Protein AF-A0A6G0EIZ9-F1 (afdb_monomer)

Sequence (71 aa):
MPADDYLTPTFVLFVGGFVAAIFFAGAILAYVVSGGVEIVTGLALALAGIGGVFLVVGVVGAGVMRYLKKA

Solvent-accessible surface area (backbone atoms only — not comparable to full-atom values): 3599 Å² total; per-residue (Å²): 130,70,79,67,84,68,71,40,43,68,51,39,34,48,52,15,46,52,54,14,48,53,26,39,53,51,14,51,51,34,45,71,69,24,80,83,41,62,73,41,40,51,48,14,51,50,32,35,51,52,13,49,50,36,33,49,52,12,51,50,53,19,49,50,51,55,50,62,75,72,109

Mean predicted aligned error: 4.95 Å

Secondary structure (DSSP, 8-state):
--GGGG--HHHHHHHHHHHHHHHHHHHHHHHHHTTT-HHHHHHHHHHHHHHHHHHHHHHHHHHHHHHHTT-

pLDDT: mean 90.86, std 9.88, range [56.72, 98.0]

Structure (mmCIF, N/CA/C/O backbone):
data_AF-A0A6G0EIZ9-F1
#
_entry.id   AF-A0A6G0EIZ9-F1
#
loop_
_atom_site.group_PDB
_atom_site.id
_atom_site.type_symbol
_atom_site.label_atom_id
_atom_site.label_alt_id
_atom_site.label_comp_id
_atom_site.label_asym_id
_atom_site.label_entity_id
_atom_site.label_seq_id
_atom_site.pdbx_PDB_ins_code
_atom_site.Cartn_x
_atom_site.Cartn_y
_atom_site.Cartn_z
_atom_site.occupancy
_atom_site.B_iso_or_equiv
_atom_site.auth_seq_id
_atom_site.auth_comp_id
_atom_site.auth_asym_id
_atom_site.auth_atom_id
_atom_site.pdbx_PDB_model_num
ATOM 1 N N . MET A 1 1 ? -0.897 12.623 26.878 1.00 58.78 1 MET A N 1
ATOM 2 C CA . MET A 1 1 ? -1.951 12.015 26.043 1.00 58.78 1 MET A CA 1
ATOM 3 C C . MET A 1 1 ? -1.375 10.723 25.497 1.00 58.78 1 MET A C 1
ATOM 5 O O . MET A 1 1 ? -0.269 10.795 24.963 1.00 58.78 1 MET A O 1
ATOM 9 N N . PRO A 1 2 ? -1.990 9.565 25.750 1.00 71.88 2 PRO A N 1
ATOM 10 C CA . PRO A 1 2 ? -1.464 8.291 25.277 1.00 71.88 2 PRO A CA 1
ATOM 11 C C . PRO A 1 2 ? -1.645 8.196 23.738 1.00 71.88 2 PRO A C 1
ATOM 13 O O . PRO A 1 2 ? -2.526 8.829 23.158 1.00 71.88 2 PRO A O 1
ATOM 16 N N . ALA A 1 3 ? -0.693 7.569 23.037 1.00 63.97 3 ALA A N 1
ATOM 17 C CA . ALA A 1 3 ? -0.545 7.673 21.570 1.00 63.97 3 ALA A CA 1
ATOM 18 C C . ALA A 1 3 ? -1.654 6.953 20.772 1.00 63.97 3 ALA A C 1
ATOM 20 O O . ALA A 1 3 ? -1.880 7.226 19.592 1.00 63.97 3 ALA A O 1
ATOM 21 N N . ASP A 1 4 ? -2.343 6.044 21.438 1.00 66.31 4 ASP A N 1
ATOM 22 C CA . ASP A 1 4 ? -3.506 5.276 21.015 1.00 66.31 4 ASP A CA 1
ATOM 23 C C . ASP A 1 4 ? -4.767 6.124 20.811 1.00 66.31 4 ASP A C 1
ATOM 25 O O . ASP A 1 4 ? -5.599 5.752 19.983 1.00 66.31 4 ASP A O 1
ATOM 29 N N . ASP A 1 5 ? -4.870 7.305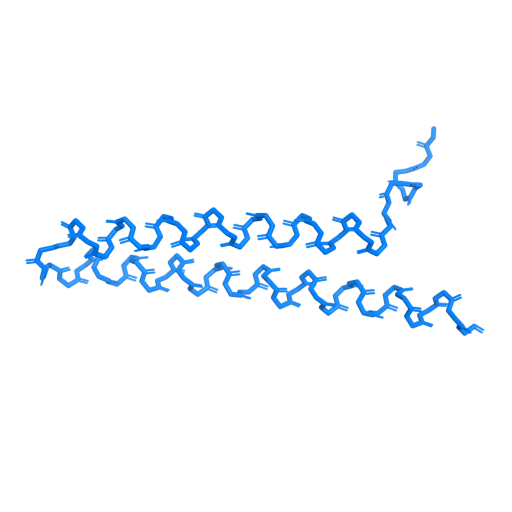 21.432 1.00 68.69 5 ASP A N 1
ATOM 30 C CA . ASP A 1 5 ? -6.009 8.220 21.235 1.00 68.69 5 ASP A CA 1
ATOM 31 C C . ASP A 1 5 ? -6.180 8.664 19.764 1.00 68.69 5 ASP A C 1
ATOM 33 O O . ASP A 1 5 ? -7.278 9.023 19.333 1.00 68.69 5 ASP A O 1
ATOM 37 N N . TYR A 1 6 ? -5.110 8.609 18.961 1.00 68.81 6 TYR A N 1
ATOM 38 C CA . TYR A 1 6 ? -5.127 8.971 17.538 1.00 68.81 6 TYR A CA 1
ATOM 39 C C . TYR A 1 6 ? -5.387 7.777 16.597 1.00 68.81 6 TYR A C 1
ATOM 41 O O . TYR A 1 6 ? -5.664 7.974 15.408 1.00 68.81 6 TYR A O 1
ATOM 49 N N . LEU A 1 7 ? -5.334 6.535 17.096 1.00 81.25 7 LEU A N 1
ATOM 50 C CA . LEU A 1 7 ? -5.481 5.312 16.296 1.00 81.25 7 LEU A CA 1
ATOM 51 C C . LEU A 1 7 ? -6.956 4.974 16.047 1.00 81.25 7 LEU A C 1
ATOM 53 O O . LEU A 1 7 ? -7.527 4.030 16.592 1.00 81.25 7 LEU A O 1
ATOM 57 N N . THR A 1 8 ? -7.592 5.751 15.171 1.00 88.56 8 THR A N 1
ATOM 58 C CA . THR A 1 8 ? -8.958 5.469 14.710 1.00 88.56 8 THR A CA 1
ATOM 59 C C . THR A 1 8 ? -8.965 4.583 13.455 1.00 88.56 8 THR A C 1
ATOM 61 O O . THR A 1 8 ? -8.044 4.660 12.637 1.00 88.56 8 THR A O 1
ATOM 64 N N . PRO A 1 9 ? -10.030 3.787 13.214 1.00 89.69 9 PRO A N 1
ATOM 65 C CA . PRO A 1 9 ? -10.175 3.021 11.973 1.00 89.69 9 PRO A CA 1
ATOM 66 C C . PRO A 1 9 ? -10.071 3.878 10.711 1.00 89.69 9 PRO A C 1
ATOM 68 O O . PRO A 1 9 ? -9.442 3.475 9.737 1.00 89.69 9 PRO A O 1
ATOM 71 N N . THR A 1 10 ? -10.647 5.080 10.744 1.00 91.94 10 THR A N 1
ATOM 72 C CA . THR A 1 10 ? -10.579 6.031 9.631 1.00 91.94 10 THR A CA 1
ATOM 73 C C . THR A 1 10 ? -9.153 6.514 9.397 1.00 91.94 10 THR A C 1
ATOM 75 O O . THR A 1 10 ? -8.717 6.575 8.251 1.00 91.94 10 THR A O 1
ATOM 78 N N . PHE A 1 11 ? -8.410 6.815 10.466 1.00 91.31 11 PHE A N 1
ATOM 79 C CA . PHE A 1 11 ? -7.015 7.237 10.361 1.00 91.31 11 PHE A CA 1
ATOM 80 C C . PHE A 1 11 ? -6.130 6.131 9.774 1.00 91.31 11 PHE A C 1
ATOM 82 O O . PHE A 1 11 ? -5.352 6.394 8.863 1.00 91.31 11 PHE A O 1
ATOM 89 N N . VAL A 1 12 ? -6.297 4.880 10.211 1.00 92.44 12 VAL A N 1
ATOM 90 C CA . VAL A 1 12 ? -5.514 3.748 9.682 1.00 92.44 12 VAL A CA 1
ATOM 91 C C . VAL A 1 12 ? -5.843 3.450 8.215 1.00 92.44 12 VAL A C 1
ATOM 93 O O . VAL A 1 12 ? -4.921 3.217 7.432 1.00 92.44 12 VAL A O 1
ATOM 96 N N . LEU A 1 13 ? -7.117 3.534 7.809 1.00 93.75 13 LEU A N 1
ATOM 97 C CA . LEU A 1 13 ? -7.491 3.457 6.387 1.00 93.75 13 LEU A CA 1
ATOM 98 C C . LEU A 1 13 ? -6.845 4.572 5.575 1.00 93.75 13 LEU A C 1
ATOM 100 O O . LEU A 1 13 ? -6.322 4.314 4.493 1.00 93.75 13 LEU A O 1
ATOM 104 N N . PHE A 1 14 ? -6.891 5.799 6.093 1.00 94.62 14 PHE A N 1
ATOM 105 C CA . PHE A 1 14 ? -6.321 6.954 5.419 1.00 94.62 14 PHE A CA 1
ATOM 106 C C . PHE A 1 14 ? -4.813 6.794 5.230 1.00 94.62 14 PHE A C 1
ATOM 108 O O . PHE A 1 14 ? -4.336 6.923 4.108 1.00 94.62 14 PHE A O 1
ATOM 115 N N . VAL A 1 15 ? -4.070 6.458 6.288 1.00 94.19 15 VAL A N 1
ATOM 116 C CA . VAL A 1 15 ? -2.612 6.283 6.213 1.00 94.19 15 VAL A CA 1
ATOM 117 C C . VAL A 1 15 ? -2.251 5.144 5.261 1.00 94.19 15 VAL A C 1
ATOM 119 O O . VAL A 1 15 ? -1.428 5.344 4.369 1.00 94.19 15 VAL A O 1
ATOM 122 N N . GLY A 1 16 ? -2.889 3.977 5.390 1.00 93.81 16 GLY A N 1
ATOM 123 C CA . GLY A 1 16 ? -2.622 2.840 4.505 1.00 93.81 16 GLY A CA 1
ATOM 124 C C . GLY A 1 16 ? -2.933 3.149 3.039 1.00 93.81 16 GLY A C 1
ATOM 125 O O . GLY A 1 16 ? -2.119 2.866 2.162 1.00 93.81 16 GLY A O 1
ATOM 126 N N . GLY A 1 17 ? -4.070 3.797 2.772 1.00 96.31 17 GLY A N 1
ATOM 127 C CA . GLY A 1 17 ? -4.466 4.212 1.426 1.00 96.31 17 GLY A CA 1
ATOM 128 C C . GLY A 1 17 ? -3.568 5.302 0.840 1.00 96.31 17 GLY A C 1
ATOM 129 O O . GLY A 1 17 ? -3.200 5.226 -0.329 1.00 96.31 17 GLY A O 1
ATOM 130 N N . PHE A 1 18 ? -3.169 6.288 1.642 1.00 96.81 18 PHE A N 1
ATOM 131 C CA . PHE A 1 18 ? -2.282 7.370 1.219 1.00 96.81 18 PHE A CA 1
ATOM 132 C C . PHE A 1 18 ? -0.886 6.853 0.865 1.00 96.81 18 PHE A C 1
ATOM 134 O O . PHE A 1 18 ? -0.368 7.162 -0.209 1.00 96.81 18 PHE A O 1
ATOM 141 N N . VAL A 1 19 ? -0.299 6.017 1.727 1.00 96.62 19 VAL A N 1
ATOM 142 C CA . VAL A 1 19 ? 1.003 5.395 1.455 1.00 96.62 19 VAL A CA 1
ATOM 143 C C . VAL A 1 19 ? 0.913 4.529 0.198 1.00 96.62 19 VAL A C 1
ATOM 145 O O . VAL A 1 19 ? 1.739 4.678 -0.701 1.00 96.62 19 VAL A O 1
ATOM 148 N N . ALA A 1 20 ? -0.126 3.698 0.075 1.00 97.81 20 ALA A N 1
ATOM 149 C CA . ALA A 1 20 ? -0.352 2.899 -1.126 1.00 97.81 20 ALA A CA 1
ATOM 150 C C . ALA A 1 20 ? -0.444 3.757 -2.397 1.00 97.81 20 ALA A C 1
ATOM 152 O O . ALA A 1 20 ? 0.197 3.441 -3.398 1.00 97.81 20 ALA A O 1
ATOM 153 N N . ALA A 1 21 ? -1.182 4.869 -2.351 1.00 98.00 21 ALA A N 1
ATOM 154 C CA . ALA A 1 21 ? -1.335 5.782 -3.479 1.00 98.00 21 ALA A CA 1
ATOM 155 C C . ALA A 1 21 ? 0.000 6.399 -3.923 1.00 98.00 21 ALA A C 1
ATOM 157 O O . ALA A 1 21 ? 0.259 6.470 -5.124 1.00 98.00 21 ALA A O 1
ATOM 158 N N . ILE A 1 22 ? 0.871 6.790 -2.985 1.00 97.81 22 ILE A N 1
ATOM 159 C CA . ILE A 1 22 ? 2.216 7.299 -3.307 1.00 97.81 22 ILE A CA 1
ATOM 160 C C . ILE A 1 22 ? 3.040 6.227 -4.022 1.00 97.81 22 ILE A C 1
ATOM 162 O O . ILE A 1 22 ? 3.648 6.502 -5.058 1.00 97.81 22 ILE A O 1
ATOM 166 N N . PHE A 1 23 ? 3.044 5.002 -3.497 1.00 97.75 23 PHE A N 1
ATOM 167 C CA . PHE A 1 23 ? 3.785 3.896 -4.099 1.00 97.75 23 PHE A CA 1
ATOM 168 C C . PHE A 1 23 ? 3.252 3.530 -5.486 1.00 97.75 23 PHE A C 1
ATOM 170 O O . PHE A 1 23 ? 4.045 3.316 -6.400 1.00 97.75 23 PHE A O 1
ATOM 177 N N . PHE A 1 24 ? 1.932 3.527 -5.683 1.00 97.81 24 PHE A N 1
ATOM 178 C CA . PHE A 1 24 ? 1.338 3.301 -6.999 1.00 97.81 24 PHE A CA 1
ATOM 179 C C . PHE A 1 24 ? 1.642 4.429 -7.981 1.00 97.81 24 PHE A C 1
ATOM 181 O O . PHE A 1 24 ? 1.975 4.150 -9.131 1.00 97.81 24 PHE A O 1
ATOM 188 N N . ALA A 1 25 ? 1.597 5.688 -7.547 1.00 97.38 25 ALA A N 1
ATOM 189 C CA . ALA A 1 25 ? 1.992 6.813 -8.388 1.00 97.38 25 ALA A CA 1
ATOM 190 C C . ALA A 1 25 ? 3.465 6.692 -8.814 1.00 97.38 25 ALA A C 1
ATOM 192 O O . ALA A 1 25 ? 3.779 6.818 -9.997 1.00 97.38 25 ALA A O 1
ATOM 193 N N . GLY A 1 26 ? 4.356 6.364 -7.874 1.00 96.44 26 GLY A N 1
ATOM 194 C CA . GLY A 1 26 ? 5.765 6.093 -8.161 1.00 96.44 26 GLY A CA 1
ATOM 195 C C . GLY A 1 26 ? 5.962 4.911 -9.114 1.00 96.44 26 GLY A C 1
ATOM 196 O O . GLY A 1 26 ? 6.750 5.010 -10.050 1.00 96.44 26 GLY A O 1
ATOM 197 N N . ALA A 1 27 ? 5.210 3.824 -8.928 1.00 96.94 27 ALA A N 1
ATOM 198 C CA . ALA A 1 27 ? 5.231 2.662 -9.812 1.00 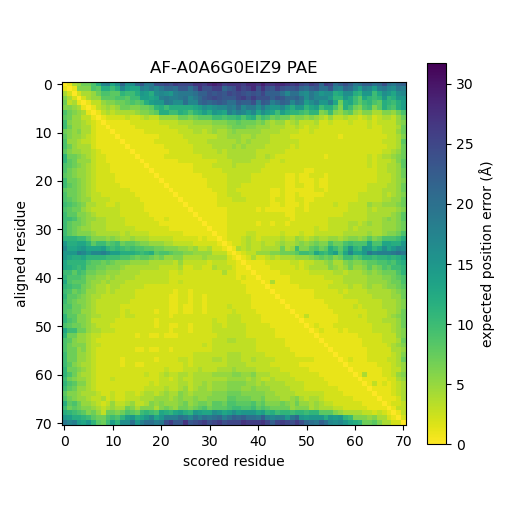96.94 27 ALA A CA 1
ATOM 199 C C . ALA A 1 27 ? 4.805 3.018 -11.242 1.00 96.94 27 ALA A C 1
ATOM 201 O O . ALA A 1 27 ? 5.478 2.628 -12.193 1.00 96.94 27 ALA A O 1
ATOM 202 N N . ILE A 1 28 ? 3.729 3.796 -11.402 1.00 96.75 28 ILE A N 1
ATOM 203 C CA . ILE A 1 28 ? 3.253 4.258 -12.712 1.00 96.75 28 ILE A CA 1
ATOM 204 C C . ILE A 1 28 ? 4.324 5.114 -13.391 1.00 96.75 28 ILE A C 1
ATOM 206 O O . ILE A 1 28 ? 4.651 4.870 -14.549 1.00 96.75 28 ILE A O 1
ATOM 210 N N . LEU A 1 29 ? 4.910 6.078 -12.675 1.00 96.00 29 LEU A N 1
ATOM 211 C CA . LEU A 1 29 ? 5.974 6.923 -13.222 1.00 96.00 29 LEU A CA 1
ATOM 212 C C . LEU A 1 29 ? 7.199 6.099 -13.632 1.00 96.00 29 LEU A C 1
ATOM 214 O O . LEU A 1 29 ? 7.705 6.272 -14.738 1.00 96.00 29 LEU A O 1
ATOM 218 N N . ALA A 1 30 ? 7.643 5.172 -12.780 1.00 94.50 30 ALA A N 1
ATOM 219 C CA . ALA A 1 30 ? 8.761 4.284 -13.083 1.00 94.50 30 ALA A CA 1
ATOM 220 C C . ALA A 1 30 ? 8.474 3.408 -14.310 1.00 94.50 30 ALA A C 1
ATOM 222 O O . ALA A 1 30 ? 9.341 3.256 -15.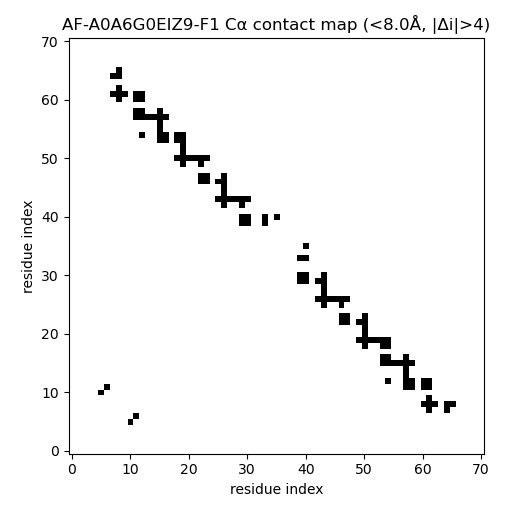165 1.00 94.50 30 ALA A O 1
ATOM 223 N N . TYR A 1 31 ? 7.254 2.883 -14.437 1.00 94.12 31 TYR A N 1
ATOM 224 C CA . TYR A 1 31 ? 6.848 2.082 -15.589 1.00 94.12 31 TYR A CA 1
ATOM 225 C C . TYR A 1 31 ? 6.826 2.901 -16.885 1.00 94.12 31 TYR A C 1
ATOM 227 O O . TYR A 1 31 ? 7.351 2.454 -17.899 1.00 94.12 31 TYR A O 1
ATOM 235 N N . VAL A 1 32 ? 6.270 4.116 -16.854 1.00 94.94 32 VAL A N 1
ATOM 236 C CA . VAL A 1 32 ? 6.225 5.011 -18.024 1.00 94.94 32 VAL A CA 1
ATOM 237 C C . VAL A 1 32 ? 7.633 5.422 -18.462 1.00 94.94 32 VAL A C 1
ATOM 239 O O . VAL A 1 32 ? 7.922 5.456 -19.656 1.00 94.94 32 VAL A O 1
ATOM 242 N N . VAL A 1 33 ? 8.521 5.706 -17.507 1.00 94.25 33 VAL A N 1
ATOM 243 C CA . VAL A 1 33 ? 9.905 6.128 -17.779 1.00 94.25 33 VAL A CA 1
ATOM 244 C C . VAL A 1 33 ? 10.817 4.948 -18.136 1.00 94.25 33 VAL A C 1
ATOM 246 O O . VAL A 1 33 ? 11.881 5.165 -18.711 1.00 94.25 33 VAL A O 1
ATOM 249 N N . SER A 1 34 ? 10.421 3.700 -17.853 1.00 93.12 34 SER A N 1
ATOM 250 C CA . SER A 1 34 ? 11.286 2.530 -18.058 1.00 93.12 34 SER A CA 1
ATOM 251 C C . SER A 1 34 ? 11.729 2.353 -19.506 1.00 93.12 34 SER A C 1
ATOM 253 O O . SER A 1 34 ? 12.809 1.815 -19.735 1.00 93.12 34 SER A O 1
ATOM 255 N N . GLY A 1 35 ? 10.911 2.764 -20.483 1.00 87.25 35 GLY A N 1
ATOM 256 C CA . GLY A 1 35 ? 11.233 2.639 -21.907 1.00 87.25 35 GLY A CA 1
ATOM 257 C C . GLY A 1 35 ? 11.541 1.202 -22.352 1.00 87.25 35 GLY A C 1
ATOM 258 O O . GLY A 1 35 ? 12.241 1.015 -23.343 1.00 87.25 35 GLY A O 1
ATOM 259 N N . GLY A 1 36 ? 11.070 0.192 -21.609 1.00 84.50 36 GLY A N 1
ATOM 260 C CA . GLY A 1 36 ? 11.362 -1.224 -21.860 1.00 84.50 36 GLY A CA 1
ATOM 261 C C . GLY A 1 36 ? 12.614 -1.767 -21.161 1.00 84.50 36 GLY A C 1
ATOM 262 O O . GLY A 1 36 ? 12.944 -2.936 -21.339 1.00 84.50 36 GLY A O 1
ATOM 263 N N . VAL A 1 37 ? 13.302 -0.971 -20.335 1.00 94.44 37 VAL A N 1
ATOM 264 C CA . VAL A 1 37 ? 14.412 -1.466 -19.511 1.00 94.44 37 VAL A CA 1
ATOM 265 C C . VAL A 1 37 ? 13.857 -2.357 -18.392 1.00 94.44 37 VAL A C 1
ATOM 267 O O . VAL A 1 37 ? 13.098 -1.908 -17.525 1.00 94.44 37 VAL A O 1
ATOM 270 N N . GLU A 1 38 ? 14.262 -3.629 -18.387 1.00 92.81 38 GLU A N 1
ATOM 271 C CA . GLU A 1 38 ? 13.751 -4.645 -17.454 1.00 92.81 38 GLU A CA 1
ATOM 272 C C . GLU A 1 38 ? 13.949 -4.259 -15.987 1.00 92.81 38 GLU A C 1
ATOM 274 O O . GLU A 1 38 ? 13.027 -4.403 -15.188 1.00 92.81 38 GLU A O 1
ATOM 279 N N . ILE A 1 39 ? 15.111 -3.701 -15.628 1.00 94.12 39 ILE A N 1
ATOM 280 C CA . ILE A 1 39 ? 15.405 -3.366 -14.227 1.00 94.12 39 ILE A CA 1
ATOM 281 C C . ILE A 1 39 ? 14.478 -2.275 -13.680 1.00 94.12 39 ILE A C 1
ATOM 283 O O . ILE A 1 39 ? 14.044 -2.336 -12.531 1.00 94.12 39 ILE A O 1
ATOM 287 N N . VAL A 1 40 ? 14.116 -1.301 -14.518 1.00 91.75 40 VAL A N 1
ATOM 288 C CA . VAL A 1 40 ? 13.221 -0.201 -14.138 1.00 91.75 40 VAL A CA 1
ATOM 289 C C . VAL A 1 40 ? 11.770 -0.688 -14.092 1.00 91.75 40 VAL A C 1
ATOM 291 O O . VAL A 1 40 ? 11.003 -0.297 -13.214 1.00 91.75 40 VAL A O 1
ATOM 294 N N . THR A 1 41 ? 11.409 -1.616 -14.979 1.00 93.62 41 THR A N 1
ATOM 295 C CA . THR A 1 41 ? 10.103 -2.289 -14.951 1.00 93.62 41 THR A CA 1
ATOM 296 C C . THR A 1 41 ? 9.953 -3.153 -13.693 1.00 93.62 41 THR A C 1
ATOM 298 O O . THR A 1 41 ? 8.921 -3.098 -13.024 1.00 93.62 41 THR A O 1
ATOM 301 N N . GLY A 1 42 ? 11.000 -3.887 -13.306 1.00 94.69 42 GLY A N 1
ATOM 302 C CA . GLY A 1 42 ? 11.045 -4.642 -12.052 1.00 94.69 42 GLY A CA 1
ATOM 303 C C . GLY A 1 42 ? 10.899 -3.743 -10.822 1.00 94.69 42 GLY A C 1
ATOM 304 O O . GLY A 1 42 ? 10.148 -4.074 -9.904 1.00 94.69 42 GLY A O 1
ATOM 305 N N . LEU A 1 43 ? 11.535 -2.567 -10.830 1.00 93.69 43 LEU A N 1
ATOM 306 C CA . LEU A 1 43 ? 11.352 -1.554 -9.788 1.00 93.69 43 LEU A CA 1
ATOM 307 C C . LEU A 1 43 ? 9.897 -1.064 -9.714 1.00 93.69 43 LEU A C 1
ATOM 309 O O . LEU A 1 43 ? 9.347 -0.967 -8.618 1.00 93.69 43 LEU A O 1
ATOM 313 N N . ALA A 1 44 ? 9.255 -0.791 -10.852 1.00 96.00 44 ALA A N 1
ATOM 314 C CA . ALA A 1 44 ? 7.849 -0.392 -10.883 1.00 96.00 44 ALA A CA 1
ATOM 315 C C . ALA A 1 44 ? 6.936 -1.461 -10.259 1.00 96.00 44 ALA A C 1
ATOM 317 O O . ALA A 1 44 ? 6.074 -1.139 -9.439 1.00 96.00 44 ALA A O 1
ATOM 318 N N . LEU A 1 45 ? 7.165 -2.738 -10.577 1.00 96.44 45 LEU A N 1
ATOM 319 C CA . LEU A 1 45 ? 6.427 -3.852 -9.975 1.00 96.44 45 LEU A CA 1
ATOM 320 C C . LEU A 1 45 ? 6.683 -3.968 -8.469 1.00 96.44 45 LEU A C 1
ATOM 322 O O . LEU A 1 45 ? 5.742 -4.192 -7.710 1.00 96.44 45 LEU A O 1
ATOM 326 N N . ALA A 1 46 ? 7.925 -3.772 -8.022 1.00 97.19 46 ALA A N 1
ATOM 327 C CA . ALA A 1 46 ? 8.262 -3.778 -6.601 1.00 97.19 46 ALA A CA 1
ATOM 328 C C . ALA A 1 46 ? 7.541 -2.650 -5.845 1.00 97.19 46 ALA A C 1
ATOM 330 O O . ALA A 1 46 ? 6.941 -2.896 -4.798 1.00 97.19 46 ALA A O 1
ATOM 331 N N . LEU A 1 47 ? 7.530 -1.433 -6.398 1.00 96.56 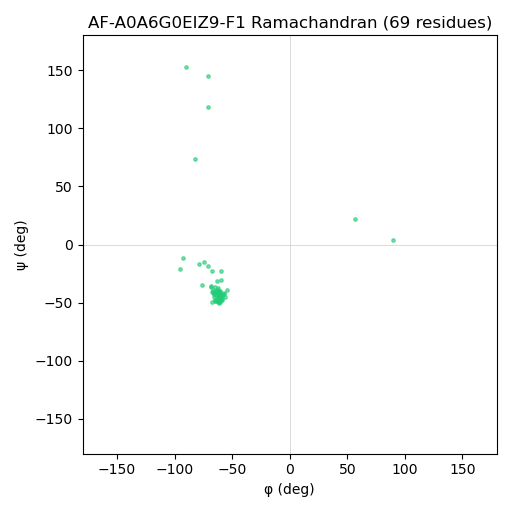47 LEU A N 1
ATOM 332 C CA . LEU A 1 47 ? 6.800 -0.297 -5.831 1.00 96.56 47 LEU A CA 1
ATOM 333 C C . LEU A 1 47 ? 5.294 -0.574 -5.769 1.00 96.56 47 LEU A C 1
ATOM 335 O O . LEU A 1 47 ? 4.675 -0.339 -4.732 1.00 96.56 47 LEU A O 1
ATOM 339 N N . ALA A 1 48 ? 4.714 -1.131 -6.834 1.00 96.69 48 ALA A N 1
ATOM 340 C CA . ALA A 1 48 ? 3.308 -1.522 -6.843 1.00 96.69 48 ALA A CA 1
ATOM 341 C C . ALA A 1 48 ? 3.013 -2.604 -5.792 1.00 96.69 48 ALA A C 1
ATOM 343 O O . ALA A 1 48 ? 2.029 -2.504 -5.063 1.00 96.69 48 ALA A O 1
ATOM 344 N N . GLY A 1 49 ? 3.885 -3.604 -5.654 1.00 97.75 49 GLY A N 1
ATOM 345 C CA . GLY A 1 49 ? 3.765 -4.636 -4.626 1.00 97.75 49 GLY A CA 1
ATOM 346 C C . GLY A 1 49 ? 3.767 -4.049 -3.215 1.00 97.75 49 GLY A C 1
ATOM 347 O O . GLY A 1 49 ? 2.878 -4.356 -2.421 1.00 97.75 49 GLY A O 1
ATOM 348 N N . ILE A 1 50 ? 4.707 -3.146 -2.919 1.00 97.06 50 ILE A N 1
ATOM 349 C CA . ILE A 1 50 ? 4.786 -2.463 -1.619 1.00 97.06 50 ILE A CA 1
ATOM 350 C C . ILE A 1 50 ? 3.518 -1.639 -1.367 1.00 97.06 50 ILE A C 1
ATOM 352 O O . ILE A 1 50 ? 2.915 -1.758 -0.299 1.00 97.06 50 ILE A O 1
ATOM 356 N N . GLY A 1 51 ? 3.069 -0.857 -2.352 1.00 96.25 51 GLY A N 1
ATOM 357 C CA . GLY A 1 51 ? 1.821 -0.098 -2.251 1.00 96.25 51 GLY A CA 1
ATOM 358 C C . GLY A 1 51 ? 0.614 -0.998 -1.971 1.00 96.25 51 GLY A C 1
ATOM 359 O O . GLY A 1 51 ? -0.186 -0.708 -1.081 1.00 96.25 51 GLY A O 1
ATOM 360 N N . GLY A 1 52 ? 0.532 -2.143 -2.652 1.00 97.06 52 GLY A N 1
ATOM 361 C CA . GLY A 1 52 ? -0.492 -3.160 -2.417 1.00 97.06 52 GLY A CA 1
ATOM 362 C C . GLY A 1 52 ? -0.472 -3.711 -0.991 1.00 97.06 52 GLY A C 1
ATOM 363 O O . GLY A 1 52 ? -1.526 -3.810 -0.363 1.00 97.06 52 GLY A O 1
ATOM 364 N N . VAL A 1 53 ? 0.710 -4.003 -0.440 1.00 97.88 53 VAL A N 1
ATOM 365 C CA . VAL A 1 53 ? 0.855 -4.460 0.953 1.00 97.88 53 V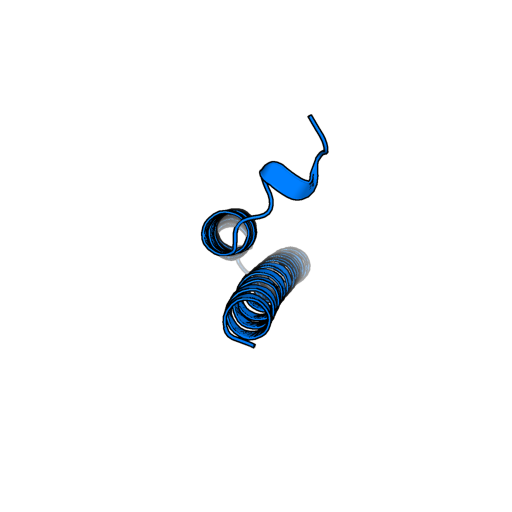AL A CA 1
ATOM 366 C C . VAL A 1 53 ? 0.342 -3.404 1.934 1.00 97.88 53 VAL A C 1
ATOM 368 O O . VAL A 1 53 ? -0.444 -3.738 2.820 1.00 97.88 53 VAL A O 1
ATOM 371 N N . PHE A 1 54 ? 0.713 -2.132 1.762 1.00 95.75 54 PHE A N 1
ATOM 372 C CA . PHE A 1 54 ? 0.223 -1.051 2.626 1.00 95.75 54 PHE A CA 1
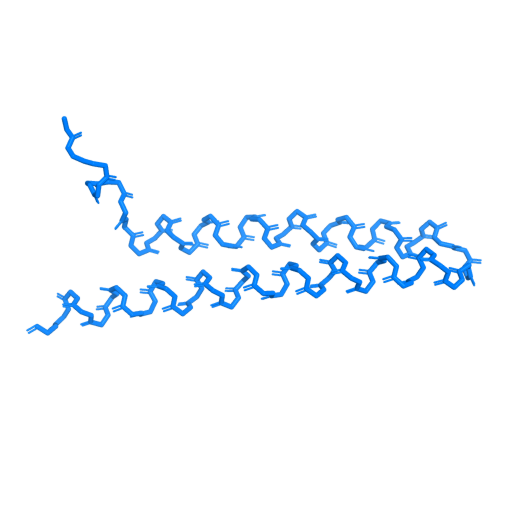ATOM 373 C C . PHE A 1 54 ? -1.295 -0.876 2.549 1.00 95.75 54 PHE A C 1
ATOM 375 O O . PHE A 1 54 ? -1.938 -0.668 3.581 1.00 95.75 54 PHE A O 1
ATOM 382 N N . LEU A 1 55 ? -1.878 -1.015 1.356 1.00 95.56 55 LEU A N 1
ATOM 383 C CA . LEU A 1 55 ? -3.326 -0.960 1.178 1.00 95.56 55 LEU A CA 1
ATOM 384 C C . LEU A 1 55 ? -4.015 -2.100 1.937 1.00 95.56 55 LEU A C 1
ATOM 386 O O . LEU A 1 55 ? -4.952 -1.856 2.698 1.00 95.56 55 LEU A O 1
ATOM 390 N N . VAL A 1 56 ? -3.531 -3.334 1.767 1.00 97.69 56 VAL A N 1
ATOM 391 C CA . VAL A 1 56 ? -4.083 -4.518 2.440 1.00 97.69 56 VAL A CA 1
ATOM 392 C C . VAL A 1 56 ? -3.966 -4.376 3.954 1.00 97.69 56 VAL A C 1
ATOM 394 O O . VAL A 1 56 ? -4.959 -4.556 4.654 1.00 97.69 56 VAL A O 1
ATOM 397 N N . VAL A 1 57 ? -2.795 -3.996 4.469 1.00 95.44 57 VAL A N 1
ATOM 398 C CA . VAL A 1 57 ? -2.581 -3.803 5.911 1.00 95.44 57 VAL A CA 1
ATOM 399 C C . VAL A 1 57 ? -3.474 -2.689 6.461 1.00 95.44 57 VAL A C 1
ATOM 401 O O . VAL A 1 57 ? -4.070 -2.868 7.521 1.00 95.44 57 VAL A O 1
ATOM 404 N N . GLY A 1 58 ? -3.636 -1.576 5.740 1.00 93.25 58 GLY A N 1
ATOM 405 C CA . GLY A 1 58 ? -4.539 -0.492 6.135 1.00 93.25 58 GLY A CA 1
ATOM 406 C C . GLY A 1 58 ? -6.003 -0.932 6.205 1.00 93.25 58 GLY A C 1
ATOM 407 O O . GLY A 1 58 ? -6.683 -0.675 7.201 1.00 93.25 58 GLY A O 1
ATOM 408 N N . VAL A 1 59 ? -6.483 -1.645 5.180 1.00 96.31 59 VAL A N 1
ATOM 409 C CA . VAL A 1 59 ? -7.857 -2.173 5.118 1.00 96.31 59 VAL A CA 1
ATOM 410 C C . VAL A 1 59 ? -8.104 -3.214 6.207 1.00 96.31 59 VAL A C 1
ATOM 412 O O . VAL A 1 59 ? -9.091 -3.113 6.938 1.00 96.31 59 VAL A O 1
ATOM 415 N N . VAL A 1 60 ? -7.205 -4.189 6.350 1.00 95.94 60 VAL A N 1
ATOM 416 C CA . VAL A 1 60 ? -7.312 -5.250 7.360 1.00 95.94 60 VAL A CA 1
ATOM 417 C C . VAL A 1 60 ? -7.229 -4.658 8.763 1.00 95.94 60 VAL A C 1
ATOM 419 O O . VAL A 1 60 ? -8.099 -4.936 9.584 1.00 95.94 60 VAL A O 1
ATOM 422 N N 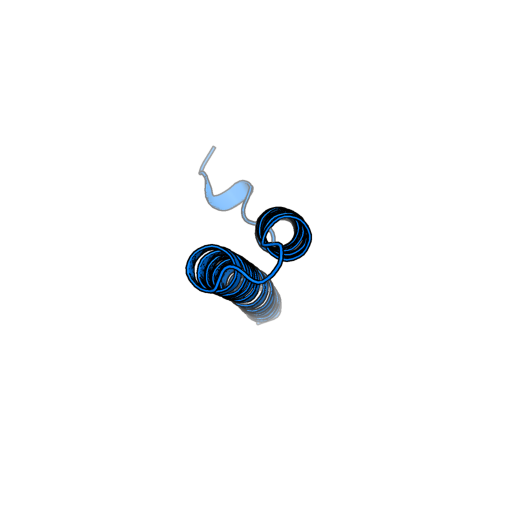. GLY A 1 61 ? -6.247 -3.796 9.033 1.00 92.94 61 GLY A N 1
ATOM 423 C CA . GLY A 1 61 ? -6.067 -3.162 10.339 1.00 92.94 61 GLY A CA 1
ATOM 424 C C . GLY A 1 61 ? -7.295 -2.360 10.764 1.00 92.94 61 GLY A C 1
ATOM 425 O O . GLY A 1 61 ? -7.802 -2.523 11.875 1.00 92.94 61 GLY A O 1
ATOM 426 N N . ALA A 1 62 ? -7.853 -1.556 9.863 1.00 92.56 62 ALA A N 1
ATOM 427 C CA . ALA A 1 62 ? -9.076 -0.822 10.153 1.00 92.56 62 ALA A CA 1
ATOM 428 C C . ALA A 1 62 ? -10.317 -1.709 10.287 1.00 92.56 62 ALA A C 1
ATOM 430 O O . ALA A 1 62 ? -11.171 -1.436 11.135 1.00 92.56 62 ALA A O 1
ATOM 431 N N . GLY A 1 63 ? -10.414 -2.769 9.483 1.00 93.50 63 GLY A N 1
ATOM 432 C CA . GLY A 1 63 ? -11.469 -3.773 9.593 1.00 93.50 63 GLY A CA 1
ATOM 433 C C . GLY A 1 63 ? -11.460 -4.451 10.963 1.00 93.50 63 GLY A C 1
ATOM 434 O O . GLY A 1 63 ? -12.497 -4.496 11.627 1.00 93.50 63 GLY A O 1
ATOM 435 N N . VAL A 1 64 ? -10.282 -4.882 11.424 1.00 93.88 64 VAL A N 1
ATOM 436 C CA . VAL A 1 64 ? -10.080 -5.480 12.751 1.00 93.88 64 VAL A CA 1
ATOM 437 C C . VAL A 1 64 ? -10.467 -4.496 13.852 1.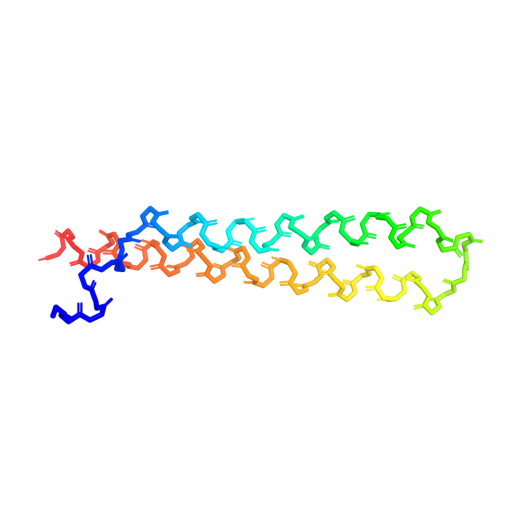00 93.88 64 VAL A C 1
ATOM 439 O O . VAL A 1 64 ? -11.280 -4.837 14.705 1.00 93.88 64 VAL A O 1
ATOM 442 N N . MET A 1 65 ? -9.986 -3.250 13.815 1.00 91.88 65 MET A N 1
ATOM 443 C CA . MET A 1 65 ? -10.351 -2.258 14.839 1.00 91.88 65 MET A CA 1
ATOM 444 C C . MET A 1 65 ? -11.853 -1.950 14.856 1.00 91.88 65 MET A C 1
ATOM 446 O O . MET A 1 65 ? -12.444 -1.769 15.921 1.00 91.88 65 MET A O 1
ATOM 450 N N . ARG A 1 66 ? -12.502 -1.901 13.687 1.00 90.44 66 ARG A N 1
ATOM 451 C CA . ARG A 1 66 ? -13.954 -1.694 13.601 1.00 90.44 66 ARG A CA 1
ATOM 452 C C . ARG A 1 66 ? -14.734 -2.889 14.144 1.00 90.44 66 ARG A C 1
ATOM 454 O O . ARG A 1 66 ? -15.795 -2.680 14.725 1.00 90.44 66 ARG A O 1
ATOM 461 N N . TYR A 1 67 ? -14.234 -4.105 13.945 1.00 92.00 67 TYR A N 1
ATOM 462 C CA . TYR A 1 67 ? -14.821 -5.319 14.504 1.00 92.00 67 TYR A CA 1
ATOM 463 C C . TYR A 1 67 ? -14.690 -5.343 16.029 1.00 92.00 67 TYR A C 1
ATOM 465 O O . TYR A 1 67 ? -15.691 -5.494 16.721 1.00 92.00 67 TYR A O 1
ATOM 473 N N . LEU A 1 68 ? -13.489 -5.083 16.550 1.00 89.69 68 LEU A N 1
ATOM 474 C CA . LEU A 1 68 ? -13.221 -5.060 17.989 1.00 89.69 68 LEU A CA 1
ATOM 475 C C . LEU A 1 68 ? -14.005 -3.969 18.727 1.00 89.69 68 LEU A C 1
ATOM 477 O O . LEU A 1 68 ? -14.391 -4.178 19.864 1.00 89.69 68 LEU A O 1
ATOM 481 N N . LYS A 1 69 ? -14.291 -2.827 18.088 1.00 81.75 69 LYS A N 1
ATOM 482 C CA . LYS A 1 69 ? -15.113 -1.759 18.688 1.00 81.75 69 LYS A CA 1
ATOM 483 C C . LYS A 1 69 ? -16.616 -2.086 18.731 1.00 81.75 69 LYS A C 1
ATOM 485 O O . LYS A 1 69 ? -17.376 -1.367 19.373 1.00 81.75 69 LYS A O 1
ATOM 490 N N . LYS A 1 70 ? -17.062 -3.094 17.975 1.00 66.56 70 LYS A N 1
ATOM 491 C CA . LYS A 1 70 ? -18.461 -3.551 17.952 1.00 66.56 70 LYS A CA 1
ATOM 492 C C . LYS A 1 70 ? -18.731 -4.727 18.897 1.00 66.56 70 LYS A C 1
ATOM 494 O O . LYS A 1 70 ? -1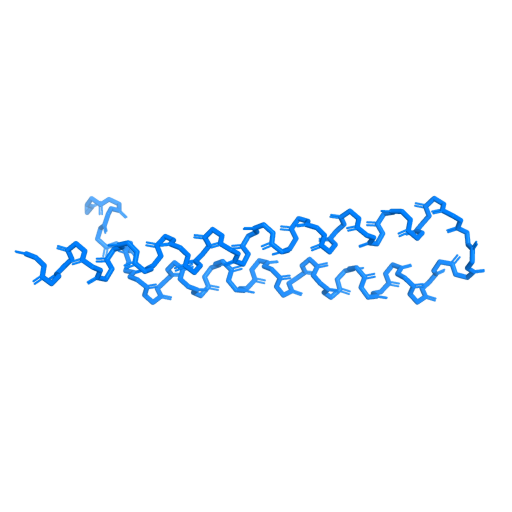9.903 -4.966 19.175 1.00 66.56 70 LYS A O 1
ATOM 499 N N . ALA A 1 71 ? -17.694 -5.470 19.280 1.00 56.72 71 ALA A N 1
ATOM 500 C CA . ALA A 1 71 ? -17.753 -6.562 20.251 1.00 56.72 71 ALA A CA 1
ATOM 501 C C . ALA A 1 71 ? -17.738 -6.009 21.682 1.00 56.72 71 ALA A C 1
ATOM 503 O O . ALA A 1 71 ? -18.359 -6.661 22.547 1.00 56.72 71 ALA A O 1
#

Foldseek 3Di:
DDPCVQDALVVLQCQLQVQLVVLQVVLVVLCVPCPPPPVSPVSSVVSNVVSVVSNVCSNVVSVVVVVVVVD

Radius of gyration: 15.9 Å; Cα contacts (8 Å, |Δi|>4): 68; chains: 1; bounding box: 34×19×48 Å